Protein AF-A0A2H9PNY4-F1 (afdb_monomer_lite)

Foldseek 3Di:
DVVVVVVVVVVVVVVVVVVVVPVPDPPPPPPPDPPPPPDPPPPPDDPDDDDDDDPPVRVVVVVVLVVLLVDDAEAADEDPDDPNPSSVVSLVVCVVHYHYHYHD

Secondary structure (DSSP, 8-state):
-HHHHHHHHHHHHHHHHHHH-------GGGS-S--------------S------TTTT-HHHHHHHHHHT-SSEEEEE-S----HHHHHHHHHHHTTSEEEEE-

Sequence (104 aa):
MKKLFFLAVLLSLSFVGYYFVDFQS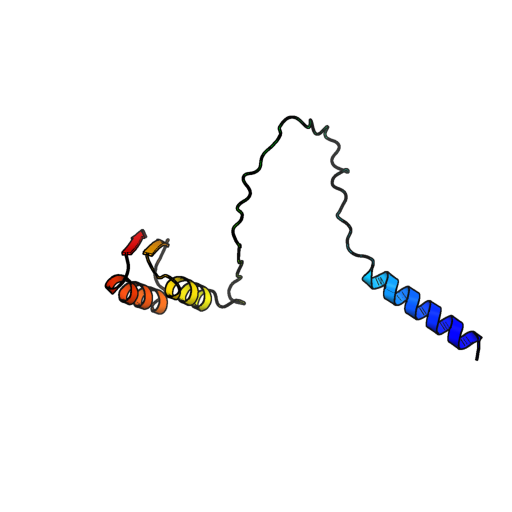ISSNLITGEFSTSDTISSVADQGNVEVYFCPRDNCDLVLEQFIDSAQESIHCAFFELDLDNLRNLILEKSEQIDVRIVT

Radius of gyration: 26.87 Å; chains: 1; bounding box: 66×51×50 Å

Structure (mmCIF, N/CA/C/O backbone):
data_AF-A0A2H9PNY4-F1
#
_entry.id   AF-A0A2H9PNY4-F1
#
loop_
_atom_site.group_PDB
_atom_site.id
_atom_site.type_symbol
_atom_site.label_atom_id
_atom_site.label_alt_id
_atom_site.label_comp_id
_atom_site.label_asym_id
_atom_site.label_entity_id
_atom_site.label_seq_id
_atom_site.pdbx_PDB_ins_code
_atom_site.Cartn_x
_atom_site.Cartn_y
_atom_site.Cartn_z
_atom_site.occupancy
_atom_site.B_iso_or_equiv
_atom_site.auth_seq_id
_atom_site.auth_comp_id
_atom_site.auth_asym_id
_atom_site.auth_atom_id
_atom_site.pdbx_PDB_model_num
ATOM 1 N N . MET A 1 1 ? 52.076 36.462 -13.987 1.00 59.44 1 MET A N 1
ATOM 2 C CA . MET A 1 1 ? 50.948 36.118 -13.088 1.00 59.44 1 MET A CA 1
ATOM 3 C C . MET A 1 1 ? 49.591 36.638 -13.577 1.00 59.44 1 MET A C 1
ATOM 5 O O . MET A 1 1 ? 48.645 35.869 -13.560 1.00 59.44 1 MET A O 1
ATOM 9 N N . LYS A 1 2 ? 49.479 37.866 -14.115 1.00 67.94 2 LYS A N 1
ATOM 10 C CA . LYS A 1 2 ? 48.200 38.412 -14.635 1.00 67.94 2 LYS A CA 1
ATOM 11 C C . LYS A 1 2 ? 47.563 37.603 -15.786 1.00 67.94 2 LYS A C 1
ATOM 13 O O . LYS A 1 2 ? 46.349 37.478 -15.835 1.00 67.94 2 LYS A O 1
ATOM 18 N N . LYS A 1 3 ? 48.376 37.003 -16.671 1.00 71.56 3 LYS A N 1
ATOM 19 C CA . LYS A 1 3 ? 47.889 36.167 -17.790 1.00 71.56 3 LYS A CA 1
ATOM 20 C C . LYS A 1 3 ? 47.243 34.846 -17.339 1.00 71.56 3 LYS A C 1
ATOM 22 O O . LYS A 1 3 ? 46.308 34.396 -17.981 1.00 71.56 3 LYS A O 1
ATOM 27 N N . LEU A 1 4 ? 47.708 34.258 -16.231 1.00 72.00 4 LEU A N 1
ATOM 28 C CA . LEU A 1 4 ? 47.148 33.011 -15.688 1.00 72.00 4 LEU A CA 1
ATOM 29 C C . LEU A 1 4 ? 45.797 33.255 -15.000 1.00 72.00 4 LEU A C 1
ATOM 31 O O . LEU A 1 4 ? 44.879 32.458 -15.141 1.00 72.00 4 LEU A O 1
ATOM 35 N N . PHE A 1 5 ? 45.668 34.394 -14.314 1.00 75.19 5 PHE A N 1
ATOM 36 C CA . PHE A 1 5 ? 44.416 34.818 -13.690 1.00 75.19 5 PHE A CA 1
ATOM 37 C C . PHE A 1 5 ? 43.314 35.053 -14.733 1.00 75.19 5 PHE A C 1
ATOM 39 O O . PHE A 1 5 ? 42.193 34.590 -14.566 1.00 75.19 5 PHE A O 1
ATOM 46 N N . PHE A 1 6 ? 43.657 35.693 -15.855 1.00 77.38 6 PHE A N 1
ATOM 47 C CA . PHE A 1 6 ? 42.709 35.929 -16.947 1.00 77.38 6 PHE A CA 1
ATOM 48 C C . PHE A 1 6 ? 42.201 34.625 -17.585 1.00 77.38 6 PHE A C 1
ATOM 50 O O . PHE A 1 6 ? 41.034 34.525 -17.952 1.00 77.38 6 PHE A O 1
ATOM 57 N N . LEU A 1 7 ? 43.065 33.610 -17.675 1.00 78.12 7 LEU A N 1
ATOM 58 C CA . LEU A 1 7 ? 42.721 32.309 -18.251 1.00 78.12 7 LEU A CA 1
ATOM 59 C C . LEU A 1 7 ? 41.803 31.493 -17.325 1.00 78.12 7 LEU A C 1
ATOM 61 O O . LEU A 1 7 ? 40.872 30.846 -17.796 1.00 78.12 7 LEU A O 1
ATOM 65 N N . ALA A 1 8 ? 42.021 31.578 -16.009 1.00 78.81 8 ALA A N 1
ATOM 66 C CA . ALA A 1 8 ? 41.166 30.935 -15.012 1.00 78.81 8 ALA A CA 1
ATOM 67 C C . ALA A 1 8 ? 39.754 31.551 -14.966 1.00 78.81 8 ALA A C 1
ATOM 69 O O . ALA A 1 8 ? 38.777 30.819 -14.837 1.00 78.81 8 ALA A O 1
ATOM 70 N N . VAL A 1 9 ? 39.640 32.875 -15.136 1.00 79.31 9 VAL A N 1
ATOM 71 C CA . VAL A 1 9 ? 38.345 33.580 -15.202 1.00 79.31 9 VAL A CA 1
ATOM 72 C C . VAL A 1 9 ? 37.561 33.207 -16.466 1.00 79.31 9 VAL A C 1
ATOM 74 O O . VAL A 1 9 ? 36.350 33.018 -16.410 1.00 79.31 9 VAL A O 1
ATOM 77 N N . LEU A 1 10 ? 38.237 33.041 -17.607 1.00 74.00 10 LEU A N 1
ATOM 78 C CA . LEU A 1 10 ? 37.593 32.580 -18.845 1.00 74.00 10 LEU A CA 1
ATOM 79 C C . LEU A 1 10 ? 37.075 31.138 -18.734 1.00 74.00 10 LEU A C 1
ATOM 81 O O . LEU A 1 10 ? 35.982 30.833 -19.215 1.00 74.00 10 LEU A O 1
ATOM 85 N N . LEU A 1 11 ? 37.830 30.258 -18.072 1.00 73.62 11 LEU A N 1
ATOM 86 C CA . LEU A 1 11 ? 37.413 28.872 -17.843 1.00 73.62 11 LEU A CA 1
ATOM 87 C C . LEU A 1 11 ? 36.239 28.773 -16.862 1.00 73.62 11 LEU A C 1
ATOM 89 O O . LEU A 1 11 ? 35.313 28.004 -17.116 1.00 73.62 11 LEU A O 1
ATOM 93 N N . SER A 1 12 ? 36.222 29.573 -15.790 1.00 69.12 12 SER A N 1
ATOM 94 C CA . SER A 1 12 ? 35.095 29.581 -14.851 1.00 69.12 12 SER A CA 1
ATOM 95 C C . SER A 1 12 ? 33.818 30.153 -15.475 1.00 69.12 12 SER A C 1
ATOM 97 O O . SER A 1 12 ? 32.747 29.589 -15.267 1.00 69.12 12 SER A O 1
ATOM 99 N N . LEU A 1 13 ? 33.915 31.197 -16.307 1.00 65.88 13 LEU A N 1
ATOM 100 C CA . LEU A 1 13 ? 32.766 31.750 -17.040 1.00 65.88 13 LEU A CA 1
ATOM 101 C C . LEU A 1 13 ? 32.168 30.746 -18.039 1.00 65.88 13 LEU A C 1
ATOM 103 O O . LEU A 1 13 ? 30.949 30.648 -18.160 1.00 65.88 13 LEU A O 1
ATOM 107 N N . SER A 1 14 ? 33.017 29.963 -18.708 1.00 63.78 14 SER A N 1
ATOM 108 C CA . SER A 1 14 ? 32.576 28.910 -19.636 1.00 63.78 14 SER A CA 1
ATOM 109 C C . SER A 1 14 ? 31.872 27.760 -18.903 1.00 63.78 14 SER A C 1
ATOM 111 O O . SER A 1 14 ? 30.883 27.221 -19.395 1.00 63.78 14 SER A O 1
ATOM 113 N N . PHE A 1 15 ? 32.354 27.409 -17.705 1.00 65.69 15 PHE A N 1
ATOM 114 C CA . PHE A 1 15 ? 31.767 26.360 -16.869 1.00 65.69 15 PHE A CA 1
ATOM 115 C C . PHE A 1 15 ? 30.402 26.775 -16.301 1.00 65.69 15 PHE A C 1
ATOM 117 O O . PHE A 1 15 ? 29.474 25.976 -16.319 1.00 65.69 15 PHE A O 1
ATOM 124 N N . VAL A 1 16 ? 30.241 28.035 -15.877 1.00 65.06 16 VAL A N 1
ATOM 125 C CA . VAL A 1 16 ? 28.953 28.577 -15.398 1.00 65.06 16 VAL A CA 1
ATOM 126 C C . VAL A 1 16 ? 27.914 28.651 -16.524 1.00 65.06 16 VAL A C 1
ATOM 128 O O . VAL A 1 16 ? 26.752 28.327 -16.296 1.00 65.06 16 VAL A O 1
ATOM 131 N N . GLY A 1 17 ? 28.324 29.003 -17.748 1.00 60.34 17 GLY A N 1
ATOM 132 C CA . GLY A 1 17 ? 27.428 29.033 -18.909 1.00 60.34 17 GLY A CA 1
ATOM 133 C C . GLY A 1 17 ? 26.851 27.662 -19.279 1.00 60.34 17 GLY A C 1
ATOM 134 O O . GLY A 1 17 ? 25.700 27.592 -19.695 1.00 60.34 17 GLY A O 1
ATOM 135 N N . TYR A 1 18 ? 27.602 26.574 -19.073 1.00 62.59 18 TYR A N 1
ATOM 136 C CA . TYR A 1 18 ? 27.128 25.211 -19.349 1.00 62.59 18 TYR A CA 1
ATOM 137 C C . TYR A 1 18 ? 25.983 24.781 -18.419 1.00 62.59 18 TYR A C 1
ATOM 139 O O . TYR A 1 18 ? 25.035 24.155 -18.879 1.00 62.59 18 TYR A O 1
ATOM 147 N N . TYR A 1 19 ? 26.021 25.167 -17.138 1.00 59.62 19 TYR A N 1
ATOM 148 C CA . TYR A 1 19 ? 24.908 24.907 -16.212 1.00 59.62 19 TYR A CA 1
ATOM 149 C C . TYR A 1 19 ? 23.701 25.826 -16.437 1.00 59.62 19 TYR A C 1
ATOM 151 O O . TYR A 1 19 ? 22.629 25.529 -15.926 1.00 59.62 19 TYR A O 1
ATOM 159 N N . PHE A 1 20 ? 23.862 26.933 -17.172 1.00 57.91 20 PHE A N 1
ATOM 160 C CA . PHE A 1 20 ? 22.780 27.883 -17.449 1.00 57.91 20 PHE A CA 1
ATOM 161 C C . PHE A 1 20 ? 22.093 27.652 -18.802 1.00 57.91 20 PHE A C 1
ATOM 163 O O . PHE A 1 20 ? 21.112 28.330 -19.104 1.00 57.91 20 PHE A O 1
ATOM 170 N N . VAL A 1 21 ? 22.546 26.683 -19.611 1.00 53.44 21 VAL A N 1
ATOM 171 C CA . VAL A 1 21 ? 21.719 26.151 -20.708 1.00 53.44 21 VAL A CA 1
ATOM 172 C C . VAL A 1 21 ? 20.709 25.186 -20.098 1.00 53.44 21 VAL A C 1
ATOM 174 O O . VAL A 1 21 ? 20.719 23.980 -20.333 1.00 53.44 21 VAL A O 1
ATOM 177 N N . ASP A 1 22 ? 19.854 25.749 -19.255 1.00 52.00 22 ASP A N 1
ATOM 178 C CA . ASP A 1 22 ? 18.590 25.137 -18.927 1.00 52.00 22 ASP A CA 1
ATOM 179 C C . ASP A 1 22 ? 17.789 25.110 -20.227 1.00 52.00 22 ASP A C 1
ATOM 181 O O . ASP A 1 22 ? 17.735 26.089 -20.980 1.00 52.00 22 ASP A O 1
ATOM 185 N N . PHE A 1 23 ? 17.257 23.937 -20.535 1.00 55.53 23 PHE A N 1
ATOM 186 C CA . PHE A 1 23 ? 16.451 23.657 -21.706 1.00 55.53 23 PHE A CA 1
ATOM 187 C C . PHE A 1 23 ? 15.170 24.487 -21.594 1.00 55.53 23 PHE A C 1
ATOM 189 O O . PHE A 1 23 ? 14.138 24.018 -21.116 1.00 55.53 23 PHE A O 1
ATOM 196 N N . GLN A 1 24 ? 15.245 25.757 -21.998 1.00 52.81 24 GLN A N 1
ATOM 197 C CA . GLN A 1 24 ? 14.092 26.626 -22.122 1.00 52.81 24 GLN A CA 1
ATOM 198 C C . GLN A 1 24 ? 13.274 26.085 -23.289 1.00 52.81 24 GLN A C 1
ATOM 200 O O . GLN A 1 24 ? 13.504 26.437 -24.442 1.00 52.81 24 GLN A O 1
ATOM 205 N N . SER A 1 25 ? 12.393 25.144 -22.942 1.00 53.00 25 SER A N 1
ATOM 206 C CA . SER A 1 25 ? 11.136 24.808 -23.595 1.00 53.00 25 SER A CA 1
ATOM 207 C C . SER A 1 25 ? 11.165 25.005 -25.106 1.00 53.00 25 SER A C 1
ATOM 209 O O . SER A 1 25 ? 11.018 26.133 -25.581 1.00 53.00 25 SER A O 1
ATOM 211 N N . ILE A 1 26 ? 11.287 23.900 -25.851 1.00 50.97 26 ILE A N 1
ATOM 212 C CA . ILE A 1 26 ? 10.879 23.817 -27.259 1.00 50.97 26 ILE A CA 1
ATOM 213 C C . ILE A 1 26 ? 9.651 24.712 -27.439 1.00 50.97 26 ILE A C 1
ATOM 215 O O . ILE A 1 26 ? 8.589 24.442 -26.878 1.00 50.97 26 ILE A O 1
ATOM 219 N N . SER A 1 27 ? 9.840 25.835 -28.134 1.00 51.31 27 SER A N 1
ATOM 220 C CA . SER A 1 27 ? 8.804 26.840 -28.290 1.00 51.31 27 SER A CA 1
ATOM 221 C C . SER A 1 27 ? 7.651 26.194 -29.044 1.00 51.31 27 SER A C 1
ATOM 223 O O . SER A 1 27 ? 7.791 25.844 -30.217 1.00 51.31 27 SER A O 1
ATOM 225 N N . SER A 1 28 ? 6.507 26.072 -28.385 1.00 52.31 28 SER A N 1
ATOM 226 C CA . SER A 1 28 ? 5.236 25.565 -28.911 1.00 52.31 28 SER A CA 1
ATOM 227 C C . SER A 1 28 ? 4.662 26.380 -30.086 1.00 52.31 28 SER A C 1
ATOM 229 O O . SER A 1 28 ? 3.555 26.115 -30.537 1.00 52.31 28 SER A O 1
ATOM 231 N N . ASN A 1 29 ? 5.419 27.334 -30.634 1.00 52.16 29 ASN A N 1
ATOM 232 C CA . ASN A 1 29 ? 4.996 28.239 -31.700 1.00 52.16 29 ASN A CA 1
ATOM 233 C C . ASN A 1 29 ? 5.433 27.801 -33.111 1.00 52.16 29 ASN A C 1
ATOM 235 O O . ASN A 1 29 ? 5.289 28.577 -34.051 1.00 52.16 29 ASN A O 1
ATOM 239 N N . LEU A 1 30 ? 5.944 26.574 -33.292 1.00 46.44 30 LEU A N 1
ATOM 240 C CA . LEU A 1 30 ? 6.187 26.001 -34.629 1.00 46.44 30 LEU A CA 1
ATOM 241 C C . LEU A 1 30 ? 5.061 25.062 -35.104 1.00 46.44 30 LEU A C 1
ATOM 243 O O . LEU A 1 30 ? 5.245 24.297 -36.047 1.00 46.44 30 LEU A O 1
ATOM 247 N N . ILE A 1 31 ? 3.883 25.130 -34.480 1.00 54.12 31 ILE A N 1
ATOM 248 C CA . ILE A 1 31 ? 2.649 24.581 -35.047 1.00 54.12 31 ILE A CA 1
ATOM 249 C C . ILE A 1 31 ? 1.878 25.763 -35.634 1.00 54.12 31 ILE A C 1
ATOM 251 O O . ILE A 1 31 ? 1.230 26.519 -34.918 1.00 54.12 31 ILE A O 1
ATOM 255 N N . THR A 1 32 ? 1.983 25.966 -36.947 1.00 58.78 32 THR A N 1
ATOM 256 C CA . THR A 1 32 ? 1.164 26.937 -37.681 1.00 58.78 32 THR A CA 1
ATOM 257 C C . THR A 1 32 ? -0.281 26.443 -37.730 1.00 58.78 32 THR A C 1
ATOM 259 O O . THR A 1 32 ? -0.691 25.761 -38.667 1.00 58.78 32 THR A O 1
ATOM 262 N N . GLY A 1 33 ? -1.037 26.764 -36.690 1.00 51.41 33 GLY A N 1
ATOM 263 C CA . GLY A 1 33 ? -2.483 26.629 -36.614 1.00 51.41 33 GLY A CA 1
ATOM 264 C C . GLY A 1 33 ? -2.983 27.726 -35.687 1.00 51.41 33 GLY A C 1
ATOM 265 O O . GLY A 1 33 ? -2.524 27.834 -34.556 1.00 51.41 33 GLY A O 1
ATOM 266 N N . GLU A 1 34 ? -3.849 28.594 -36.192 1.00 51.91 34 GLU A N 1
ATOM 267 C CA . GLU A 1 34 ? -4.424 29.716 -35.456 1.00 51.91 34 GLU A CA 1
ATOM 268 C C . GLU A 1 34 ? -5.160 29.193 -34.207 1.00 51.91 34 GLU A C 1
ATOM 270 O O . GLU A 1 34 ? -6.245 28.620 -34.298 1.00 51.91 34 GLU A O 1
ATOM 275 N N . PHE A 1 35 ? -4.542 29.333 -33.030 1.00 55.50 35 PHE A N 1
ATOM 276 C CA . PHE A 1 35 ? -5.179 28.990 -31.763 1.00 55.50 35 PHE A CA 1
ATOM 277 C C . PHE A 1 35 ? -6.181 30.095 -31.436 1.00 55.50 35 PHE A C 1
ATOM 279 O O . PHE A 1 35 ? -5.822 31.151 -30.914 1.00 55.50 35 PHE A O 1
ATOM 286 N N . SER A 1 36 ? -7.446 29.867 -31.784 1.00 54.25 36 SER A N 1
ATOM 287 C CA . SER A 1 36 ? -8.545 30.681 -31.276 1.00 54.25 36 SER A CA 1
ATOM 288 C C . SER A 1 36 ? -8.586 30.530 -29.758 1.00 54.25 36 SER A C 1
ATOM 290 O O . SER A 1 36 ? -9.005 29.501 -29.234 1.00 54.25 36 SER A O 1
ATOM 292 N N . THR A 1 37 ? -8.144 31.563 -29.042 1.00 58.97 37 THR A N 1
ATOM 293 C CA . THR A 1 37 ? -8.345 31.708 -27.599 1.00 58.97 37 THR A CA 1
ATOM 294 C C . THR A 1 37 ? -9.826 31.986 -27.344 1.00 58.97 37 THR A C 1
ATOM 296 O O . THR A 1 37 ? -10.234 33.125 -27.118 1.00 58.97 37 THR A O 1
ATOM 299 N N . SER A 1 38 ? -10.659 30.960 -27.458 1.00 62.94 38 SER A N 1
ATOM 300 C CA . SER A 1 38 ? -12.063 31.019 -27.065 1.00 62.94 38 SER A CA 1
ATOM 301 C C . SER A 1 38 ? -12.437 29.702 -26.409 1.00 62.94 38 SER A C 1
ATOM 303 O O . SER A 1 38 ? -13.049 28.827 -26.999 1.00 62.94 38 SER A O 1
AT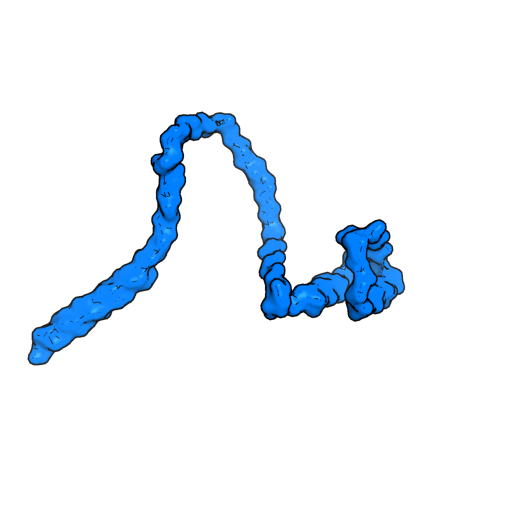OM 305 N N . ASP A 1 39 ? -11.903 29.523 -25.210 1.00 53.19 39 ASP A N 1
ATOM 306 C CA . ASP A 1 39 ? -12.706 29.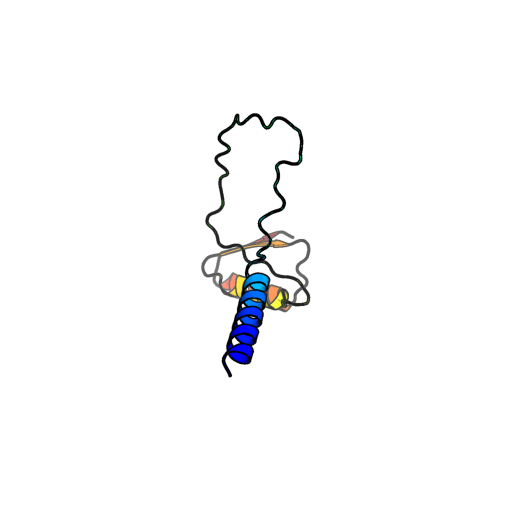253 -24.029 1.00 53.19 39 ASP A CA 1
ATOM 307 C C . ASP A 1 39 ? -11.779 29.371 -22.827 1.00 53.19 39 ASP A C 1
ATOM 309 O O . ASP A 1 39 ? -10.646 28.884 -22.828 1.00 53.19 39 ASP A O 1
ATOM 313 N N . THR A 1 40 ? -12.239 30.063 -21.795 1.00 57.28 40 THR A N 1
ATOM 314 C CA . THR A 1 40 ? -11.614 30.022 -20.479 1.00 57.28 40 THR A CA 1
ATOM 315 C C . THR A 1 40 ? -11.795 28.599 -19.964 1.00 57.28 40 THR A C 1
ATOM 317 O O . THR A 1 40 ? -12.753 28.311 -19.250 1.00 57.28 40 THR A O 1
ATOM 320 N N . ILE A 1 41 ? -10.917 27.677 -20.367 1.00 63.53 41 ILE A N 1
ATOM 321 C CA . ILE A 1 41 ? -10.861 26.345 -19.779 1.00 63.53 41 ILE A CA 1
ATOM 322 C C . ILE A 1 41 ? -10.370 26.571 -18.352 1.00 63.53 41 ILE A C 1
ATOM 324 O O . ILE A 1 41 ? -9.172 26.635 -18.083 1.00 63.53 41 ILE A O 1
ATOM 328 N N . SER A 1 42 ? -11.313 26.761 -17.430 1.00 66.12 42 SER A N 1
ATOM 329 C CA . SER A 1 42 ? -11.063 26.575 -16.010 1.00 66.1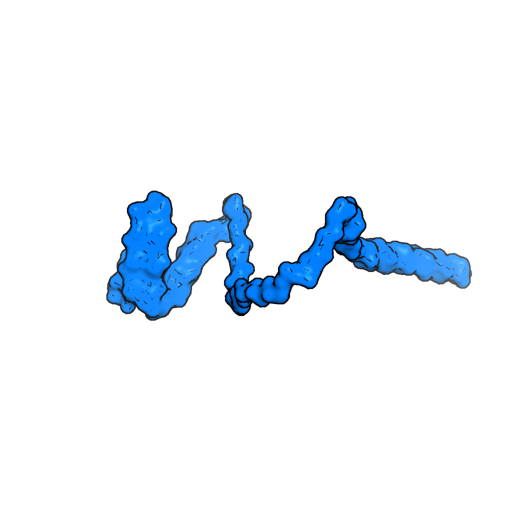2 42 SER A CA 1
ATOM 330 C C . SER A 1 42 ? -10.821 25.082 -15.846 1.00 66.12 42 SER A C 1
ATOM 332 O O . SER A 1 42 ? -11.742 24.300 -15.621 1.00 66.12 42 SER A O 1
ATOM 334 N N . SER A 1 43 ? -9.584 24.659 -16.107 1.00 69.69 43 SER A N 1
ATOM 335 C CA . SER A 1 43 ? -9.165 23.304 -15.806 1.00 69.69 43 SER A CA 1
ATOM 336 C C . SER A 1 43 ? -9.335 23.157 -14.305 1.00 69.69 43 SER A C 1
ATOM 338 O O . SER A 1 43 ? -8.644 23.832 -13.538 1.00 69.69 43 SER A O 1
ATOM 340 N N . VAL A 1 44 ? -10.292 22.328 -13.895 1.00 74.75 44 VAL A N 1
ATOM 341 C CA . VAL A 1 44 ? -10.394 21.860 -12.517 1.00 74.75 44 VAL A CA 1
ATOM 342 C C . VAL A 1 44 ? -9.124 21.055 -12.276 1.00 74.75 44 VAL A C 1
ATOM 344 O O . VAL A 1 44 ? -9.035 19.884 -12.630 1.00 74.75 44 VAL A O 1
ATOM 347 N N . ALA A 1 45 ? -8.092 21.745 -11.805 1.00 74.88 45 ALA A N 1
ATOM 348 C CA . ALA A 1 45 ? -6.828 21.143 -11.454 1.00 74.88 45 ALA A CA 1
ATOM 349 C C . ALA A 1 45 ? -6.990 20.568 -10.055 1.00 74.88 45 ALA A C 1
ATOM 351 O O . ALA A 1 45 ? -7.319 21.303 -9.116 1.00 74.88 45 ALA A O 1
ATOM 352 N N . ASP A 1 46 ? -6.774 19.263 -9.937 1.00 80.12 46 ASP A N 1
ATOM 353 C CA . ASP A 1 46 ? -6.664 18.624 -8.638 1.00 80.12 46 ASP A CA 1
ATOM 354 C C . ASP A 1 46 ? -5.583 19.347 -7.818 1.00 80.12 46 ASP A C 1
ATOM 356 O O . ASP A 1 46 ? -4.506 19.663 -8.327 1.00 80.12 46 ASP A O 1
ATOM 360 N N . GLN A 1 47 ? -5.915 19.689 -6.576 1.00 84.69 47 GLN A N 1
ATOM 361 C CA . GLN A 1 47 ? -4.987 20.316 -5.630 1.00 84.69 47 GLN A CA 1
ATOM 362 C C . GLN A 1 47 ? -4.269 19.257 -4.775 1.00 84.69 47 GLN A C 1
ATOM 364 O O . GLN A 1 47 ? -3.553 19.606 -3.836 1.00 84.69 47 GLN A O 1
ATOM 369 N N . GLY A 1 48 ? -4.501 17.973 -5.060 1.00 85.31 48 GLY A N 1
ATOM 370 C CA . GLY A 1 48 ? -3.847 16.850 -4.410 1.00 85.31 48 GLY A CA 1
ATOM 371 C C . GLY A 1 48 ? -2.358 16.723 -4.736 1.00 85.31 48 GLY A C 1
ATOM 372 O O . GLY A 1 48 ? -1.817 17.360 -5.641 1.00 85.31 48 GLY A O 1
ATOM 373 N N . ASN A 1 49 ? -1.695 15.857 -3.973 1.00 89.44 49 ASN A N 1
ATOM 374 C CA . ASN A 1 49 ? -0.349 15.389 -4.275 1.00 89.44 49 ASN A CA 1
ATOM 375 C C . ASN A 1 49 ? -0.449 14.092 -5.086 1.00 89.44 49 ASN A C 1
ATOM 377 O O . ASN A 1 49 ? -1.161 13.173 -4.682 1.00 89.44 49 ASN A O 1
ATOM 381 N N . VAL A 1 50 ? 0.266 14.019 -6.208 1.00 90.81 50 VAL A N 1
ATOM 382 C CA . VAL A 1 50 ? 0.328 12.816 -7.044 1.00 90.81 50 VAL A CA 1
ATOM 383 C C . VAL A 1 50 ? 1.724 12.228 -6.939 1.00 90.81 50 VAL A C 1
ATOM 385 O O . VAL A 1 50 ? 2.705 12.856 -7.335 1.00 90.81 50 VAL A O 1
ATOM 388 N N . GLU A 1 51 ? 1.797 11.001 -6.437 1.00 93.00 51 GLU A N 1
ATOM 389 C CA . GLU A 1 51 ? 3.034 10.232 -6.329 1.00 93.00 51 GLU A CA 1
ATOM 390 C C . GLU A 1 51 ? 3.056 9.148 -7.412 1.00 93.00 51 GLU A C 1
ATOM 392 O O . GLU A 1 51 ? 2.037 8.526 -7.715 1.00 93.00 51 GLU A O 1
ATOM 397 N N . VAL A 1 52 ? 4.216 8.960 -8.047 1.00 95.06 52 VAL A N 1
ATOM 398 C CA . VAL A 1 52 ? 4.384 8.051 -9.189 1.00 95.06 52 VAL A CA 1
ATOM 399 C C . VAL A 1 52 ? 5.505 7.067 -8.889 1.00 95.06 52 VAL A C 1
ATOM 401 O O . VAL A 1 52 ? 6.605 7.478 -8.525 1.00 95.06 52 VAL A O 1
ATOM 404 N N . TYR A 1 53 ? 5.227 5.781 -9.108 1.00 96.69 53 TYR A N 1
ATOM 405 C CA . TYR A 1 53 ? 6.142 4.674 -8.839 1.00 96.69 53 TYR A CA 1
ATOM 406 C C . TYR A 1 53 ? 6.280 3.763 -10.063 1.00 96.69 53 TYR A C 1
ATOM 408 O O . TYR A 1 53 ? 5.312 3.503 -10.780 1.00 96.69 53 TYR A O 1
ATOM 416 N N . PHE A 1 54 ? 7.487 3.254 -10.290 1.00 97.19 54 PHE A N 1
ATOM 417 C CA . PHE A 1 54 ? 7.859 2.397 -11.408 1.00 97.19 54 PHE A CA 1
ATOM 418 C C . PHE A 1 54 ? 8.465 1.084 -10.917 1.00 97.19 54 PHE A C 1
ATOM 420 O O . PHE A 1 54 ? 9.597 1.017 -10.431 1.00 97.19 54 PHE A O 1
ATOM 427 N N . CYS A 1 55 ? 7.739 -0.008 -11.132 1.00 95.38 55 CYS A N 1
ATOM 428 C CA . CYS A 1 55 ? 8.251 -1.341 -10.856 1.00 95.38 55 CYS A CA 1
ATOM 429 C C . CYS A 1 55 ? 9.205 -1.857 -11.951 1.00 95.38 55 CYS A C 1
ATOM 431 O O . CYS A 1 55 ? 9.023 -1.544 -13.129 1.00 95.38 55 CYS A O 1
ATOM 433 N N . PRO A 1 56 ? 10.228 -2.656 -11.580 1.00 95.38 56 PRO A N 1
ATOM 434 C CA . PRO A 1 56 ? 10.502 -3.158 -10.226 1.00 95.38 56 PRO A CA 1
ATOM 435 C C . PRO A 1 56 ? 11.376 -2.224 -9.367 1.00 95.38 56 PRO A C 1
ATOM 437 O O . PRO A 1 56 ? 11.739 -2.592 -8.255 1.00 95.38 56 PRO A O 1
ATOM 440 N N . ARG A 1 57 ? 11.754 -1.039 -9.867 1.00 97.12 57 ARG A N 1
ATOM 441 C CA . ARG A 1 57 ? 12.696 -0.132 -9.187 1.00 97.12 57 ARG A CA 1
ATOM 442 C C . ARG A 1 57 ? 12.178 0.336 -7.827 1.00 97.12 57 ARG A C 1
ATOM 444 O O . ARG A 1 57 ? 12.948 0.346 -6.873 1.00 97.12 57 ARG A O 1
ATOM 451 N N . ASP A 1 58 ? 10.898 0.688 -7.763 1.00 97.25 58 ASP A N 1
ATOM 452 C CA . ASP A 1 58 ? 10.323 1.387 -6.611 1.00 97.25 58 ASP A CA 1
ATOM 453 C C . ASP A 1 58 ? 9.615 0.457 -5.612 1.00 97.25 58 ASP A C 1
ATOM 455 O O . ASP A 1 58 ? 8.978 0.941 -4.687 1.00 97.25 58 ASP A O 1
ATOM 459 N N . ASN A 1 59 ? 9.740 -0.868 -5.775 1.00 95.94 59 ASN A N 1
ATOM 460 C CA . ASN A 1 59 ? 9.098 -1.874 -4.918 1.00 95.94 59 ASN A CA 1
ATOM 461 C C . ASN A 1 59 ? 7.606 -1.565 -4.651 1.00 95.94 59 ASN A C 1
ATOM 463 O O . ASN A 1 59 ? 7.205 -1.275 -3.524 1.00 95.94 59 ASN A O 1
ATOM 467 N N . CYS A 1 60 ? 6.790 -1.589 -5.712 1.00 95.56 60 CYS A N 1
ATOM 468 C CA . CYS A 1 60 ? 5.390 -1.151 -5.657 1.00 95.56 60 CYS A CA 1
ATOM 469 C C . CYS A 1 60 ? 4.543 -1.960 -4.671 1.00 95.56 60 CYS A C 1
ATOM 471 O O . CYS A 1 60 ? 3.584 -1.413 -4.138 1.00 95.56 60 CYS A O 1
ATOM 473 N N . ASP A 1 61 ? 4.909 -3.217 -4.407 1.00 94.50 61 ASP A N 1
ATOM 474 C CA . ASP A 1 61 ? 4.244 -4.067 -3.417 1.00 94.50 61 ASP A CA 1
ATOM 475 C C . ASP A 1 61 ? 4.332 -3.420 -2.030 1.00 94.50 61 ASP A C 1
ATOM 477 O O . ASP A 1 61 ? 3.313 -3.167 -1.393 1.00 94.50 61 ASP A O 1
ATOM 481 N N . LEU A 1 62 ? 5.543 -3.033 -1.613 1.00 95.94 62 LEU A N 1
ATOM 482 C CA . LEU A 1 62 ? 5.770 -2.358 -0.336 1.00 95.94 62 LEU A CA 1
ATOM 483 C C . LEU A 1 62 ? 5.102 -0.978 -0.282 1.00 95.94 62 LEU A C 1
ATOM 485 O O . LEU A 1 62 ? 4.549 -0.602 0.749 1.00 95.94 62 LEU A O 1
ATOM 489 N N . VAL A 1 63 ? 5.152 -0.217 -1.379 1.00 96.88 63 VAL A N 1
ATOM 490 C CA . VAL A 1 63 ? 4.496 1.098 -1.460 1.00 96.88 63 VAL A CA 1
ATOM 491 C C . VAL A 1 63 ? 2.982 0.959 -1.278 1.00 96.88 63 VAL A C 1
ATOM 493 O O . VAL A 1 63 ? 2.382 1.702 -0.502 1.00 96.88 63 VAL A O 1
ATOM 496 N N . LEU A 1 64 ? 2.363 -0.011 -1.955 1.00 95.94 64 LEU A N 1
ATOM 497 C CA . LEU A 1 64 ? 0.931 -0.272 -1.853 1.00 95.94 64 LEU A CA 1
ATOM 498 C C . LEU A 1 64 ? 0.547 -0.777 -0.456 1.00 95.94 64 LEU A C 1
ATOM 500 O O . LEU A 1 64 ? -0.438 -0.299 0.103 1.00 95.94 64 LEU A O 1
ATOM 504 N N . GLU A 1 65 ? 1.330 -1.688 0.128 1.00 97.00 65 GLU A N 1
ATOM 505 C CA . GLU A 1 65 ? 1.141 -2.153 1.509 1.00 97.00 65 GLU A CA 1
ATOM 506 C C . GLU A 1 65 ? 1.159 -0.978 2.500 1.00 97.00 65 GLU A C 1
ATOM 508 O O . GLU A 1 65 ? 0.239 -0.836 3.303 1.00 97.00 65 GLU A O 1
ATOM 513 N N . GLN A 1 66 ? 2.152 -0.088 2.407 1.00 97.00 66 GLN A N 1
ATOM 514 C CA . GLN A 1 66 ? 2.261 1.086 3.283 1.00 97.00 66 GLN A CA 1
ATOM 515 C C . GLN A 1 66 ? 1.105 2.072 3.094 1.00 97.00 66 GLN A C 1
ATOM 517 O O . GLN A 1 66 ? 0.594 2.627 4.070 1.00 97.00 66 GLN A O 1
ATOM 522 N N . PHE A 1 67 ? 0.669 2.281 1.851 1.00 96.31 67 PHE A N 1
ATOM 523 C CA . PHE A 1 67 ? -0.477 3.136 1.564 1.00 96.31 67 PHE A CA 1
ATOM 524 C C . PHE A 1 67 ? -1.758 2.586 2.203 1.00 96.31 67 PHE A C 1
ATOM 526 O O . PHE A 1 67 ? -2.468 3.321 2.891 1.00 96.31 67 PHE A O 1
ATOM 533 N N . ILE A 1 68 ? -2.019 1.287 2.044 1.00 97.12 68 ILE A N 1
ATOM 534 C CA . ILE A 1 68 ? -3.186 0.617 2.629 1.00 97.12 68 ILE A CA 1
ATOM 535 C C . ILE A 1 68 ? -3.109 0.597 4.160 1.00 97.12 68 ILE A C 1
ATOM 537 O O . ILE A 1 68 ? -4.119 0.832 4.825 1.00 97.12 68 ILE A O 1
ATOM 541 N N . ASP A 1 69 ? -1.923 0.388 4.735 1.00 97.75 69 ASP A N 1
ATOM 542 C CA . ASP A 1 69 ? -1.745 0.417 6.188 1.00 97.75 69 ASP A CA 1
ATOM 543 C C . ASP A 1 69 ? -1.996 1.811 6.791 1.00 97.75 69 ASP A C 1
ATOM 545 O O . ASP A 1 69 ? -2.499 1.939 7.910 1.00 97.75 69 ASP A O 1
ATOM 549 N N . SER A 1 70 ? -1.736 2.879 6.035 1.00 97.25 70 SER A N 1
ATOM 550 C CA . SER A 1 70 ? -1.975 4.246 6.510 1.00 97.25 70 SER A CA 1
ATOM 551 C C . SER A 1 70 ? -3.461 4.586 6.724 1.00 97.25 70 SER A C 1
ATOM 553 O O . SER A 1 70 ? -3.771 5.534 7.453 1.00 97.25 70 SER A O 1
ATOM 555 N N . ALA A 1 71 ? -4.387 3.808 6.146 1.00 97.88 71 ALA A N 1
ATOM 556 C CA . ALA A 1 71 ? -5.824 4.059 6.214 1.00 97.88 71 ALA A CA 1
ATOM 557 C C . ALA A 1 71 ? -6.380 3.950 7.648 1.00 97.88 71 ALA A C 1
ATOM 559 O O . ALA A 1 71 ? -6.135 2.969 8.353 1.00 97.88 71 ALA A O 1
ATOM 560 N N . GLN A 1 72 ? -7.163 4.957 8.060 1.00 97.94 72 GLN A N 1
ATOM 561 C CA . GLN A 1 72 ? -7.745 5.059 9.411 1.00 97.94 72 GLN A CA 1
ATOM 562 C C . GLN A 1 72 ? -9.272 4.906 9.451 1.00 97.94 72 GLN A C 1
ATOM 564 O O . GLN A 1 72 ? -9.823 4.610 10.505 1.00 97.94 72 GLN A O 1
ATOM 569 N N . GLU A 1 73 ? -9.967 5.126 8.331 1.00 98.12 73 GLU A N 1
ATOM 570 C CA . GLU A 1 73 ? -11.440 5.169 8.300 1.00 98.12 73 GLU A CA 1
ATOM 571 C C . GLU A 1 73 ? -12.049 4.152 7.333 1.00 98.12 73 GLU A C 1
ATOM 573 O O . GLU A 1 73 ? -13.029 3.485 7.668 1.00 98.12 73 GLU A O 1
ATOM 578 N N . SER A 1 74 ? -11.487 4.028 6.126 1.00 98.31 74 SER A N 1
ATOM 579 C CA . SER A 1 74 ? -11.984 3.092 5.119 1.00 98.31 74 SER A CA 1
ATOM 580 C C . SER A 1 74 ? -10.931 2.716 4.078 1.00 98.31 74 SER A C 1
ATOM 582 O O . SER A 1 74 ? -9.982 3.465 3.841 1.00 98.31 74 SER A O 1
ATOM 584 N N . ILE A 1 75 ? -11.130 1.557 3.445 1.00 98.12 75 ILE A N 1
ATOM 585 C CA . ILE A 1 75 ? -10.380 1.079 2.278 1.00 98.12 75 ILE A CA 1
ATOM 586 C C . ILE A 1 75 ? -11.392 0.656 1.214 1.00 98.12 75 ILE A C 1
ATOM 588 O O . ILE A 1 75 ? -12.054 -0.376 1.349 1.00 98.12 75 ILE A O 1
ATOM 592 N N . HIS A 1 76 ? -11.515 1.437 0.140 1.00 98.00 76 HIS A N 1
ATOM 593 C CA . HIS A 1 76 ? -12.349 1.098 -1.017 1.00 98.00 76 HIS A CA 1
ATOM 594 C C . HIS A 1 76 ? -11.453 0.877 -2.232 1.00 98.00 76 HIS A C 1
ATOM 596 O O . HIS A 1 76 ? -10.838 1.821 -2.729 1.00 98.00 76 HIS A O 1
ATOM 602 N N . CYS A 1 77 ? -11.372 -0.361 -2.713 1.00 96.06 77 CYS A N 1
ATOM 603 C CA . CYS A 1 77 ? -10.472 -0.728 -3.803 1.00 96.06 77 CYS A CA 1
ATOM 604 C C . CYS A 1 77 ? -11.196 -1.483 -4.918 1.00 96.06 77 CYS A C 1
ATOM 606 O O . CYS A 1 77 ? -12.113 -2.270 -4.680 1.00 96.06 77 CYS A O 1
ATOM 608 N N . ALA A 1 78 ? -10.727 -1.263 -6.143 1.00 96.69 78 ALA A N 1
ATOM 609 C CA . ALA A 1 78 ? -11.087 -2.046 -7.311 1.00 96.69 78 ALA A CA 1
ATOM 610 C C . ALA A 1 78 ? -9.810 -2.671 -7.871 1.00 96.69 78 ALA A C 1
ATOM 612 O O . ALA A 1 78 ? -8.918 -1.952 -8.325 1.00 96.69 78 ALA A O 1
ATOM 613 N N . PHE A 1 79 ? -9.714 -3.993 -7.809 1.00 95.19 79 PHE A N 1
ATOM 614 C CA . PHE A 1 79 ? -8.586 -4.743 -8.351 1.00 95.19 79 PHE A CA 1
ATOM 615 C C . PHE A 1 79 ? -9.040 -5.518 -9.581 1.00 95.19 79 PHE A C 1
ATOM 617 O O . PHE A 1 79 ? -10.206 -5.856 -9.700 1.00 95.19 79 PHE A O 1
ATOM 624 N N . PHE A 1 80 ? -8.132 -5.796 -10.511 1.00 95.12 80 PHE A N 1
ATOM 625 C CA . PHE A 1 80 ? -8.397 -6.827 -11.518 1.00 95.12 80 PHE A CA 1
ATOM 626 C C . PHE A 1 80 ? -8.124 -8.222 -10.940 1.00 95.12 80 PHE A C 1
ATOM 628 O O . PHE A 1 80 ? -8.878 -9.159 -11.164 1.00 95.12 80 PHE A O 1
ATOM 635 N N . GLU A 1 81 ? -7.050 -8.342 -10.158 1.00 92.88 81 GLU A N 1
ATOM 636 C CA . GLU A 1 81 ? -6.647 -9.565 -9.472 1.00 92.88 81 GLU A CA 1
ATOM 637 C C . GLU A 1 81 ? -5.973 -9.192 -8.144 1.00 92.88 81 GLU A C 1
ATOM 639 O O . GLU A 1 81 ? -5.242 -8.201 -8.075 1.00 92.88 81 GLU A O 1
ATOM 644 N N . LEU A 1 82 ? -6.240 -9.962 -7.084 1.00 92.75 82 LEU A N 1
ATOM 645 C CA . LEU A 1 82 ? -5.713 -9.736 -5.732 1.00 92.75 82 LEU A CA 1
ATOM 646 C C . LEU A 1 82 ? -4.889 -10.948 -5.259 1.00 92.75 82 LEU A C 1
ATOM 648 O O . LEU A 1 82 ? -5.269 -11.661 -4.325 1.00 92.75 82 LEU A O 1
ATOM 652 N N . ASP A 1 83 ? -3.760 -11.182 -5.930 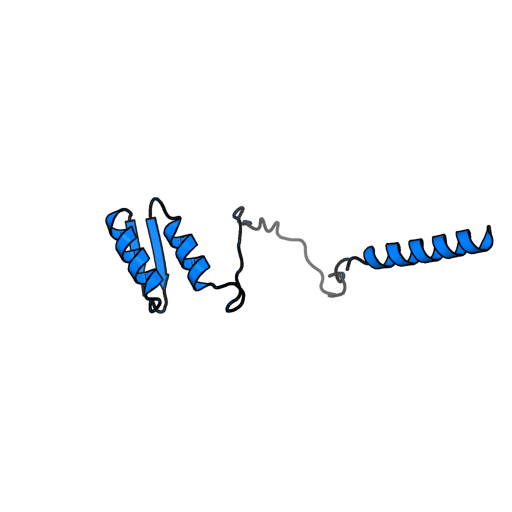1.00 92.25 83 ASP A N 1
ATOM 653 C CA . ASP A 1 83 ? -2.877 -12.343 -5.699 1.00 92.25 83 ASP A CA 1
ATOM 654 C C . ASP A 1 83 ? -1.664 -12.039 -4.794 1.00 92.25 83 ASP A C 1
ATOM 656 O O . ASP A 1 83 ? -0.882 -12.917 -4.449 1.00 92.25 83 ASP A O 1
ATOM 660 N N . LEU A 1 84 ? -1.502 -10.791 -4.340 1.00 93.56 84 LEU A N 1
ATOM 661 C CA . LEU A 1 84 ? -0.427 -10.443 -3.411 1.00 93.56 84 LEU A CA 1
ATOM 662 C C . LEU A 1 84 ? -0.814 -10.834 -1.975 1.00 93.56 84 LEU A C 1
ATOM 664 O O . LEU A 1 84 ? -1.601 -10.146 -1.321 1.00 93.56 84 LEU A O 1
ATOM 668 N N . ASP A 1 85 ? -0.253 -11.943 -1.485 1.00 95.31 85 ASP A N 1
ATOM 669 C CA . ASP A 1 85 ? -0.579 -12.532 -0.176 1.00 95.31 85 ASP A CA 1
ATOM 670 C C . ASP A 1 85 ? -0.488 -11.536 0.985 1.00 95.31 85 ASP A C 1
ATOM 672 O O . ASP A 1 85 ? -1.404 -11.455 1.806 1.00 95.31 85 ASP A O 1
ATOM 676 N N . ASN A 1 86 ? 0.590 -10.752 1.038 1.00 95.00 86 ASN A N 1
ATOM 677 C CA . ASN A 1 86 ? 0.804 -9.754 2.085 1.00 95.00 86 ASN A CA 1
ATOM 678 C C . ASN A 1 86 ? -0.305 -8.699 2.099 1.00 95.00 86 ASN A C 1
ATOM 680 O O . ASN A 1 86 ? -0.880 -8.415 3.148 1.00 95.00 86 ASN A O 1
ATOM 684 N N . LEU A 1 87 ? -0.649 -8.168 0.923 1.00 95.81 87 LEU A N 1
ATOM 685 C CA . LEU A 1 87 ? -1.702 -7.171 0.773 1.00 95.81 87 LEU A CA 1
ATOM 686 C C . LEU A 1 87 ? -3.064 -7.739 1.176 1.00 95.81 87 LEU A C 1
ATOM 688 O O . LEU A 1 87 ? -3.831 -7.083 1.877 1.00 95.81 87 LEU A O 1
ATOM 692 N N . ARG A 1 88 ? -3.367 -8.974 0.769 1.00 95.69 88 ARG A N 1
ATOM 693 C CA . ARG A 1 88 ? -4.632 -9.629 1.113 1.00 95.69 88 ARG A CA 1
ATOM 694 C C . ARG A 1 88 ? -4.750 -9.863 2.620 1.00 95.69 88 ARG A C 1
ATOM 696 O O . ARG A 1 88 ? -5.809 -9.606 3.186 1.00 95.69 88 ARG A O 1
ATOM 703 N N . ASN A 1 89 ? -3.670 -10.292 3.271 1.00 97.06 89 ASN A N 1
ATOM 704 C CA . ASN A 1 89 ? -3.634 -10.468 4.724 1.00 97.06 89 ASN A CA 1
ATOM 705 C C . ASN A 1 89 ? -3.801 -9.131 5.463 1.00 97.06 89 ASN A C 1
ATOM 707 O O . ASN A 1 89 ? -4.598 -9.054 6.394 1.00 97.06 89 ASN A O 1
ATOM 711 N N . LEU A 1 90 ? -3.122 -8.073 5.007 1.00 97.62 90 LEU A N 1
ATOM 712 C CA . LEU A 1 90 ? -3.249 -6.725 5.567 1.00 97.62 90 LEU A CA 1
ATOM 713 C C . LEU A 1 90 ? -4.685 -6.193 5.458 1.00 97.62 90 LEU A C 1
ATOM 715 O O . LEU A 1 90 ? -5.240 -5.673 6.422 1.00 97.62 90 LEU A O 1
ATOM 719 N N . ILE A 1 91 ? -5.312 -6.345 4.291 1.00 96.88 91 ILE A N 1
ATOM 720 C CA . ILE A 1 91 ? -6.706 -5.941 4.066 1.0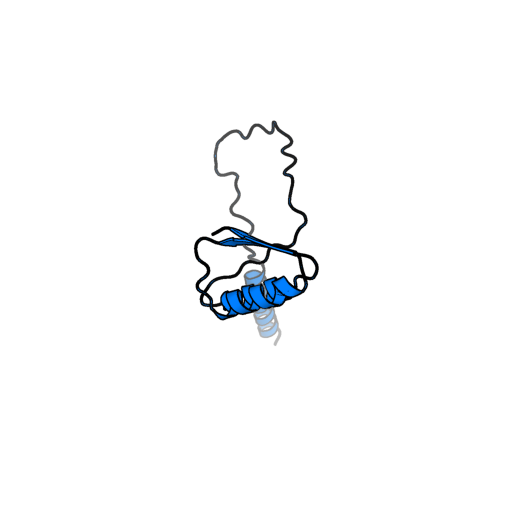0 96.88 91 ILE A CA 1
ATOM 721 C C . ILE A 1 91 ? -7.656 -6.701 5.002 1.00 96.88 91 ILE A C 1
ATOM 723 O O . ILE A 1 91 ? -8.575 -6.097 5.557 1.00 96.88 91 ILE A O 1
ATOM 727 N N . LEU A 1 92 ? -7.447 -8.011 5.181 1.00 96.62 92 LEU A N 1
ATOM 728 C CA . LEU A 1 92 ? -8.250 -8.824 6.098 1.00 96.62 92 LEU A CA 1
ATOM 729 C C . LEU A 1 92 ? -8.113 -8.330 7.543 1.00 96.62 92 LEU A C 1
ATOM 731 O O . LEU A 1 92 ? -9.133 -8.145 8.202 1.00 96.62 92 LEU A O 1
ATOM 735 N N . GLU A 1 93 ? -6.897 -8.036 8.004 1.00 97.69 93 GLU A N 1
ATOM 736 C CA . GLU A 1 93 ? -6.659 -7.458 9.335 1.00 97.69 93 GLU A CA 1
ATOM 737 C C . GLU A 1 93 ? -7.366 -6.103 9.501 1.00 97.69 93 GLU A C 1
ATOM 739 O O . GLU A 1 93 ? -8.092 -5.881 10.472 1.00 97.69 93 GLU A O 1
ATOM 744 N N . LYS A 1 94 ? -7.233 -5.203 8.519 1.00 97.88 94 LYS A N 1
ATOM 745 C CA . LYS A 1 94 ? -7.897 -3.889 8.540 1.00 97.88 94 LYS A CA 1
ATOM 746 C C . LYS A 1 94 ? -9.420 -4.000 8.555 1.00 97.88 94 LYS A C 1
ATOM 748 O O . LYS A 1 94 ? -10.079 -3.167 9.176 1.00 97.88 94 LYS A O 1
ATOM 753 N N . SER A 1 95 ? -9.986 -5.023 7.915 1.00 97.62 95 SER A N 1
ATOM 754 C CA . SER A 1 95 ? -11.441 -5.217 7.850 1.00 97.62 95 SER A CA 1
ATOM 755 C C . SER A 1 95 ? -12.101 -5.465 9.209 1.00 97.62 95 SER A C 1
ATOM 757 O O . SER A 1 95 ? -13.306 -5.270 9.350 1.00 97.62 95 SER A O 1
ATOM 759 N N . GLU A 1 96 ? -11.321 -5.834 10.229 1.00 97.75 96 GLU A N 1
ATOM 760 C CA . GLU A 1 96 ? -11.810 -5.965 11.604 1.00 97.75 96 GLU A CA 1
ATOM 761 C C . GLU A 1 96 ? -12.000 -4.607 12.302 1.00 97.75 96 GLU A C 1
ATOM 763 O O . GLU A 1 96 ? -12.698 -4.523 13.314 1.00 97.75 96 GLU A O 1
ATOM 768 N N . GLN A 1 97 ? -11.376 -3.544 11.782 1.00 97.69 97 GLN A N 1
ATOM 769 C CA . GLN A 1 97 ? -11.261 -2.242 12.446 1.00 97.69 97 GLN A CA 1
ATOM 770 C C . GLN A 1 97 ? -11.939 -1.106 11.669 1.00 97.69 97 GLN A C 1
ATOM 772 O O . GLN A 1 97 ? -12.467 -0.182 12.289 1.00 97.69 97 GLN A O 1
ATOM 777 N N . ILE A 1 98 ? -11.925 -1.159 10.333 1.00 98.31 98 ILE A N 1
ATOM 778 C CA . ILE A 1 98 ? -12.382 -0.071 9.453 1.00 98.31 98 ILE A CA 1
ATOM 779 C C . ILE A 1 98 ? -13.272 -0.585 8.309 1.00 98.31 98 ILE A C 1
ATOM 781 O O . ILE A 1 98 ? -13.317 -1.782 8.031 1.00 98.31 98 ILE A O 1
ATOM 785 N N . ASP A 1 99 ? -14.001 0.312 7.632 1.00 98.50 99 ASP A N 1
ATOM 786 C CA . ASP A 1 99 ? -14.886 -0.065 6.513 1.00 98.50 99 ASP A CA 1
ATOM 787 C C . ASP A 1 99 ? -14.062 -0.479 5.286 1.00 98.50 99 ASP A C 1
ATOM 789 O O . ASP A 1 99 ? -13.389 0.347 4.670 1.00 98.50 99 ASP A O 1
ATOM 793 N N . VAL A 1 100 ? -14.132 -1.755 4.902 1.00 98.38 100 VAL A N 1
ATOM 794 C CA . VAL A 1 100 ? -13.394 -2.302 3.754 1.00 98.38 100 VAL A CA 1
ATOM 795 C C . VAL A 1 100 ? -14.363 -2.780 2.678 1.00 98.38 100 VAL A C 1
ATOM 797 O O . VAL A 1 100 ? -15.267 -3.574 2.943 1.00 98.38 100 VAL A O 1
ATOM 800 N N . ARG A 1 101 ? -14.168 -2.315 1.438 1.00 98.12 101 ARG A N 1
ATOM 801 C CA . ARG A 1 101 ? -14.981 -2.692 0.270 1.00 98.12 101 ARG A CA 1
ATOM 802 C C . ARG A 1 101 ? -14.088 -2.976 -0.924 1.00 98.12 101 ARG A C 1
ATOM 804 O O . ARG A 1 101 ? -13.315 -2.117 -1.340 1.00 98.12 101 ARG A O 1
ATOM 811 N N . ILE A 1 102 ? -14.227 -4.171 -1.487 1.00 96.50 102 ILE A N 1
ATOM 812 C CA . ILE A 1 102 ? -13.410 -4.628 -2.610 1.00 96.50 102 ILE A CA 1
ATOM 813 C C . ILE A 1 102 ? -14.308 -5.126 -3.730 1.00 96.50 102 ILE A C 1
ATOM 815 O O . ILE A 1 102 ? -15.246 -5.887 -3.492 1.00 96.50 102 ILE A O 1
ATOM 819 N N . VAL A 1 103 ? -13.984 -4.706 -4.948 1.00 96.50 103 VAL A N 1
ATOM 820 C CA . VAL A 1 103 ? -14.492 -5.304 -6.183 1.00 96.50 103 VAL A CA 1
ATOM 821 C C . VAL A 1 103 ? -13.315 -5.883 -6.963 1.00 96.50 103 VAL A C 1
ATOM 823 O O . VAL A 1 103 ? -12.260 -5.247 -7.039 1.00 96.50 103 VAL A O 1
ATOM 826 N N . THR A 1 104 ? -13.489 -7.095 -7.489 1.00 87.25 104 THR A N 1
ATOM 827 C CA . THR A 1 104 ? -12.518 -7.774 -8.355 1.00 87.25 104 THR A CA 1
ATOM 828 C C . THR A 1 104 ? -13.195 -8.322 -9.599 1.00 87.25 104 THR A C 1
ATOM 830 O O . THR A 1 104 ? -14.432 -8.518 -9.550 1.00 87.25 104 THR A O 1
#

pLDDT: mean 81.1, std 17.69, range [46.44, 98.5]